Protein AF-A0A2M9KTI6-F1 (afdb_monomer_lite)

Foldseek 3Di:
DDDALDDVQLQFDDWDWDDDPPPDIDIDTDGDDPDQVSNQVSVVVSVQSCCVPPPVNPPDDDPDTGGDPDDDDPPDPD

Radius of gyration: 13.36 Å; chains: 1; bounding box: 31×32×36 Å

pLDDT: mean 89.13, std 11.22, range [48.88, 97.38]

Sequence (78 aa):
MIRSHAEDLDALEHVSVHPAGSGEVTVGVFSLAATLLEAEERAARLVRRAVDEEPALAGWGVLAVGAALVPGPWWGFE

Secondary structure (DSSP, 8-state):
-------GGG-EEEEEEEEETTTEEEEEEEE--SSHHHHHHHHHHHHHHHHHH-GGGTT----------PPSP-----

Structure (mmCIF, N/CA/C/O backbone):
data_AF-A0A2M9KTI6-F1
#
_entry.id   AF-A0A2M9KTI6-F1
#
loop_
_atom_site.group_PDB
_atom_site.id
_atom_site.type_symbol
_atom_site.label_atom_id
_atom_site.label_alt_id
_atom_site.label_comp_id
_atom_site.label_asym_id
_atom_site.label_entity_id
_atom_site.label_seq_id
_atom_site.pdbx_PDB_ins_code
_atom_site.Cartn_x
_atom_site.Cartn_y
_atom_site.Cartn_z
_atom_site.occupancy
_atom_site.B_iso_or_equiv
_atom_site.auth_seq_id
_atom_site.auth_comp_id
_atom_site.auth_asym_id
_atom_site.auth_atom_id
_atom_site.pdbx_PDB_model_num
ATOM 1 N N . MET A 1 1 ? 4.685 10.466 19.437 1.00 65.44 1 MET A N 1
ATOM 2 C CA . MET A 1 1 ? 5.927 9.774 19.028 1.00 65.44 1 MET A CA 1
ATOM 3 C C . MET A 1 1 ? 5.683 9.244 17.628 1.00 65.44 1 MET A C 1
ATOM 5 O O . MET A 1 1 ? 4.615 8.690 17.418 1.00 65.44 1 MET A O 1
ATOM 9 N N . ILE A 1 2 ? 6.592 9.479 16.682 1.00 77.31 2 ILE A N 1
ATOM 10 C CA . ILE A 1 2 ? 6.471 8.963 15.310 1.00 77.31 2 ILE A CA 1
ATOM 11 C C . ILE A 1 2 ? 7.097 7.565 15.290 1.00 77.31 2 ILE A C 1
ATOM 13 O O . ILE A 1 2 ? 8.176 7.385 15.855 1.00 77.31 2 ILE A O 1
ATOM 17 N N . ARG A 1 3 ? 6.410 6.587 14.690 1.00 87.25 3 ARG A N 1
ATOM 18 C CA . ARG A 1 3 ? 6.896 5.214 14.500 1.00 87.25 3 ARG A CA 1
ATOM 19 C C . ARG A 1 3 ? 7.016 4.925 13.012 1.00 87.25 3 ARG A C 1
ATOM 21 O O . ARG A 1 3 ? 6.168 5.361 12.238 1.00 87.25 3 ARG A O 1
ATOM 28 N N . SER A 1 4 ? 8.071 4.210 12.640 1.00 92.25 4 SER A N 1
ATOM 29 C CA . SER A 1 4 ? 8.249 3.690 11.288 1.00 92.25 4 SER A CA 1
ATOM 30 C C . SER A 1 4 ? 8.003 2.191 11.305 1.00 92.25 4 SER A C 1
ATOM 32 O O . SER A 1 4 ? 8.534 1.500 12.171 1.00 92.25 4 SER A O 1
ATOM 34 N N . HIS A 1 5 ? 7.232 1.724 10.329 1.00 94.81 5 HIS A N 1
ATOM 35 C CA . HIS A 1 5 ? 7.033 0.307 10.018 1.00 94.81 5 HIS A CA 1
ATOM 36 C C . HIS A 1 5 ? 7.692 -0.071 8.687 1.00 94.81 5 HIS A C 1
ATOM 38 O O . HIS A 1 5 ? 7.447 -1.154 8.167 1.00 94.81 5 HIS A O 1
ATOM 44 N N . ALA A 1 6 ? 8.485 0.831 8.100 1.00 94.94 6 ALA A N 1
ATOM 45 C CA . ALA A 1 6 ? 9.244 0.565 6.884 1.00 94.94 6 ALA A CA 1
ATOM 46 C C . ALA A 1 6 ? 10.566 -0.138 7.200 1.00 94.94 6 ALA A C 1
ATOM 48 O O . ALA A 1 6 ? 11.243 0.203 8.171 1.00 94.94 6 ALA A O 1
ATOM 49 N N . GLU A 1 7 ? 10.926 -1.086 6.345 1.00 95.00 7 GLU A N 1
ATOM 50 C CA . GLU A 1 7 ? 12.204 -1.789 6.326 1.00 95.00 7 GLU A CA 1
ATOM 51 C C . GLU A 1 7 ? 12.999 -1.387 5.075 1.00 95.00 7 GLU A C 1
ATOM 53 O O . GLU A 1 7 ? 12.429 -0.952 4.073 1.00 95.00 7 GLU A O 1
ATOM 58 N N . ASP A 1 8 ? 14.316 -1.602 5.092 1.00 93.81 8 ASP A N 1
ATOM 59 C CA . ASP A 1 8 ? 15.197 -1.276 3.958 1.00 93.81 8 ASP A CA 1
ATOM 60 C C . ASP A 1 8 ? 14.739 -1.938 2.642 1.00 93.81 8 ASP A C 1
ATOM 62 O O . ASP A 1 8 ? 14.866 -1.361 1.562 1.00 93.81 8 ASP A O 1
ATOM 66 N N . LEU A 1 9 ? 14.154 -3.140 2.725 1.00 91.00 9 LEU A N 1
ATOM 67 C CA . LEU A 1 9 ? 13.645 -3.886 1.568 1.00 91.00 9 LEU A CA 1
ATOM 68 C C . LEU A 1 9 ? 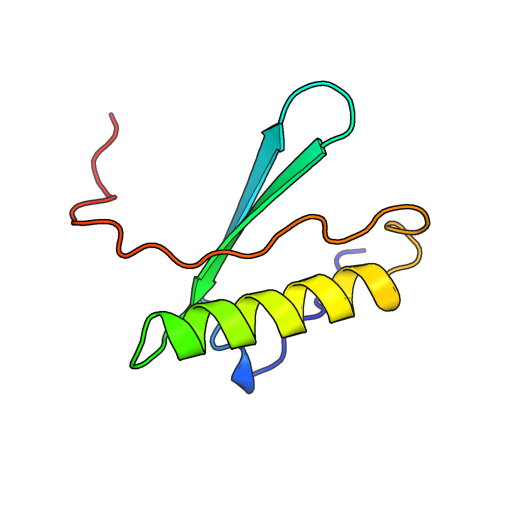12.394 -3.272 0.927 1.00 91.00 9 LEU A C 1
ATOM 70 O O . LEU A 1 9 ? 12.084 -3.601 -0.221 1.00 91.00 9 LEU A O 1
ATOM 74 N N . ASP A 1 10 ? 11.679 -2.390 1.626 1.00 94.00 10 ASP A N 1
ATOM 75 C CA . ASP A 1 10 ? 10.533 -1.690 1.046 1.00 94.00 10 ASP A CA 1
ATOM 76 C C . ASP A 1 10 ? 10.974 -0.591 0.075 1.00 94.00 10 ASP A C 1
ATOM 78 O O . ASP A 1 10 ? 10.170 -0.157 -0.750 1.00 94.00 10 ASP A O 1
ATOM 82 N N . ALA A 1 11 ? 12.246 -0.166 0.148 1.00 94.06 11 ALA A N 1
ATOM 83 C CA . ALA A 1 11 ? 12.829 0.904 -0.661 1.00 94.06 11 ALA A CA 1
ATOM 84 C C . ALA A 1 11 ? 11.925 2.151 -0.724 1.00 94.06 11 ALA A C 1
ATOM 86 O O . ALA A 1 11 ? 11.703 2.719 -1.795 1.00 94.06 11 ALA A O 1
ATOM 87 N N . LEU A 1 12 ? 11.334 2.503 0.423 1.00 94.81 12 LEU A N 1
ATOM 88 C CA . LEU A 1 12 ? 10.352 3.569 0.569 1.00 94.81 12 LEU A CA 1
ATOM 89 C C . LEU A 1 12 ? 11.036 4.939 0.555 1.00 94.81 12 LEU A C 1
ATOM 91 O O . LEU A 1 12 ? 11.833 5.247 1.435 1.00 94.81 12 LEU A O 1
ATOM 95 N N . GLU A 1 13 ? 10.640 5.784 -0.389 1.00 92.88 13 GLU A N 1
ATOM 96 C CA . GLU A 1 13 ? 11.160 7.146 -0.538 1.00 92.88 13 GLU A CA 1
ATOM 97 C C . GLU A 1 13 ? 10.175 8.185 0.012 1.00 92.88 13 GLU A C 1
ATOM 99 O O . GLU A 1 13 ? 10.567 9.177 0.628 1.00 92.88 13 GLU A O 1
ATOM 104 N N . HIS A 1 14 ? 8.872 7.971 -0.207 1.00 91.56 14 HIS A N 1
ATOM 105 C CA . HIS A 1 14 ? 7.840 8.922 0.198 1.00 91.56 14 HIS A CA 1
ATOM 106 C C . HIS A 1 14 ? 6.493 8.251 0.481 1.00 91.56 14 HIS A C 1
ATOM 108 O O . HIS A 1 14 ? 6.118 7.266 -0.160 1.00 91.56 14 HIS A O 1
ATOM 114 N N . VAL A 1 15 ? 5.749 8.837 1.424 1.00 93.19 15 VAL A N 1
ATOM 115 C CA . VAL A 1 15 ? 4.374 8.458 1.763 1.00 93.19 15 VAL A CA 1
ATOM 116 C C . VAL A 1 15 ? 3.468 9.677 1.641 1.00 93.19 15 VAL A C 1
ATOM 118 O O . VAL A 1 15 ? 3.744 10.713 2.248 1.00 93.19 15 VAL A O 1
ATOM 121 N N . SER A 1 16 ? 2.357 9.527 0.926 1.00 92.62 16 SER A N 1
ATOM 122 C CA . SER A 1 16 ? 1.247 10.480 0.930 1.00 92.62 16 SER A CA 1
ATOM 123 C C . SER A 1 16 ? -0.002 9.844 1.542 1.00 92.62 16 SER A C 1
ATOM 125 O O . SER A 1 16 ? -0.177 8.627 1.514 1.00 92.62 16 SER A O 1
ATOM 127 N N . VAL A 1 17 ? -0.881 10.657 2.128 1.00 92.44 17 VAL A N 1
ATOM 128 C CA . VAL A 1 17 ? -2.128 10.185 2.744 1.00 92.44 17 VAL A CA 1
ATOM 129 C C . VAL A 1 17 ? -3.276 11.038 2.230 1.00 92.44 17 VAL A C 1
ATOM 131 O O . VAL A 1 17 ? -3.254 12.262 2.357 1.00 92.44 17 VAL A O 1
ATOM 134 N N . HIS A 1 18 ? -4.282 10.387 1.654 1.00 90.69 18 HIS A N 1
ATOM 135 C CA . HIS A 1 18 ? -5.443 11.029 1.053 1.00 90.69 18 HIS A CA 1
ATOM 136 C C . HIS A 1 18 ? -6.723 10.435 1.649 1.00 90.69 18 HIS A C 1
ATOM 138 O O . HIS A 1 18 ? -6.980 9.245 1.467 1.00 90.69 18 HIS A O 1
ATOM 144 N N . PRO A 1 19 ? -7.550 11.225 2.350 1.00 89.94 19 PRO A N 1
ATOM 145 C CA . PRO A 1 19 ? -8.873 10.777 2.766 1.00 89.94 19 PRO A CA 1
ATOM 146 C C . PRO A 1 19 ? -9.740 10.458 1.539 1.00 89.94 19 PRO A C 1
ATOM 148 O O . PRO A 1 19 ? -9.842 11.278 0.625 1.00 89.94 19 PRO A O 1
ATOM 151 N N . ALA A 1 20 ? -10.379 9.291 1.529 1.00 81.06 20 ALA A N 1
ATOM 152 C CA . ALA A 1 20 ? -11.342 8.879 0.516 1.00 81.06 20 ALA A CA 1
ATOM 153 C C . ALA A 1 20 ? -12.721 8.753 1.184 1.00 81.06 20 ALA A C 1
ATOM 155 O O . ALA A 1 20 ? -13.011 7.795 1.888 1.00 81.06 20 ALA A O 1
ATOM 156 N N . GLY A 1 21 ? -13.582 9.760 1.025 1.00 78.56 21 GLY A N 1
ATOM 157 C CA . GLY A 1 21 ? -14.922 9.733 1.627 1.00 78.56 21 GLY A CA 1
ATOM 158 C C . GLY A 1 21 ? -14.931 9.528 3.153 1.00 78.56 21 GLY A C 1
ATOM 159 O O . GLY A 1 21 ? -13.977 9.853 3.860 1.00 78.56 21 GLY A O 1
ATOM 160 N N . SER A 1 22 ? -16.051 9.031 3.685 1.00 81.00 22 SER A N 1
ATOM 161 C CA . SER A 1 22 ? -16.197 8.769 5.118 1.00 81.00 22 SER A CA 1
ATOM 162 C C . SER A 1 22 ? -15.639 7.393 5.483 1.00 81.00 22 SER A C 1
ATOM 164 O O . SER A 1 22 ? -16.298 6.383 5.249 1.00 81.00 22 SER A O 1
ATOM 166 N N . GLY A 1 23 ? -14.465 7.368 6.114 1.00 85.00 23 GLY A N 1
ATOM 167 C CA . GLY A 1 23 ? -13.905 6.160 6.730 1.00 85.00 23 GLY A CA 1
ATOM 168 C C . GLY A 1 23 ? -12.929 5.365 5.863 1.00 85.00 23 GLY A C 1
ATOM 169 O O . GLY A 1 23 ? -12.405 4.369 6.347 1.00 85.00 23 GLY A O 1
ATOM 170 N N . GLU A 1 24 ? -12.632 5.807 4.639 1.00 92.00 24 GLU A N 1
ATOM 171 C CA . GLU A 1 24 ? -11.574 5.216 3.815 1.00 92.00 24 GLU A CA 1
ATOM 172 C C . GLU A 1 24 ? -10.405 6.195 3.671 1.00 92.00 24 GLU A C 1
ATOM 174 O O . GLU A 1 24 ? -10.557 7.421 3.669 1.00 92.00 24 GLU A O 1
ATOM 179 N N . VAL A 1 25 ? -9.198 5.646 3.588 1.00 94.12 25 VAL A N 1
ATOM 180 C CA . VAL A 1 25 ? -7.960 6.408 3.433 1.00 94.12 25 VAL A CA 1
ATOM 181 C C . VAL A 1 25 ? -7.104 5.700 2.398 1.00 94.12 25 VAL A C 1
ATOM 183 O O . VAL A 1 25 ? -6.850 4.502 2.504 1.00 94.12 25 VAL A O 1
ATOM 186 N N . THR A 1 26 ? -6.625 6.459 1.421 1.00 93.62 26 THR A N 1
ATOM 187 C CA . THR A 1 26 ? -5.643 6.001 0.444 1.00 93.62 26 THR A CA 1
ATOM 188 C C . THR A 1 26 ? -4.256 6.436 0.894 1.00 93.62 26 THR A C 1
ATOM 190 O O . THR A 1 26 ? -3.999 7.626 1.085 1.00 93.62 26 THR A O 1
ATOM 193 N N . VAL A 1 27 ? -3.349 5.472 1.034 1.00 94.06 27 VAL A N 1
ATOM 194 C CA . VAL A 1 27 ? -1.930 5.719 1.308 1.00 94.06 27 VAL A CA 1
ATOM 195 C C . VAL A 1 27 ? -1.157 5.573 0.000 1.00 94.06 27 VAL A C 1
ATOM 197 O O . VAL A 1 27 ? -1.141 4.499 -0.596 1.00 94.06 27 VAL A O 1
ATOM 200 N N . GLY A 1 28 ? -0.534 6.656 -0.458 1.00 93.75 28 GLY A N 1
ATOM 201 C CA . GLY A 1 28 ? 0.384 6.634 -1.591 1.00 93.75 28 GLY A CA 1
ATOM 202 C C . GLY A 1 28 ? 1.775 6.220 -1.128 1.00 93.75 28 GLY A C 1
ATOM 203 O O . GLY A 1 28 ? 2.341 6.859 -0.246 1.00 93.75 28 GLY A O 1
ATOM 204 N N . VAL A 1 29 ? 2.321 5.161 -1.723 1.00 94.31 29 VAL A N 1
ATOM 205 C CA . VAL A 1 29 ? 3.670 4.649 -1.447 1.00 94.31 29 VAL A CA 1
ATOM 206 C C . VAL A 1 29 ? 4.537 4.857 -2.681 1.00 94.31 29 VAL A C 1
ATOM 208 O O . VAL A 1 29 ? 4.275 4.281 -3.735 1.00 94.31 29 VAL A O 1
ATOM 211 N N . PHE A 1 30 ? 5.586 5.661 -2.542 1.00 91.38 30 PHE A N 1
ATOM 212 C CA . PHE A 1 30 ? 6.579 5.881 -3.587 1.00 91.38 30 PHE A CA 1
ATOM 213 C C . PHE A 1 30 ? 7.839 5.113 -3.205 1.00 91.38 30 PHE A C 1
ATOM 215 O O . PHE A 1 30 ? 8.459 5.410 -2.184 1.00 91.38 30 PHE A O 1
ATOM 222 N N . SER A 1 31 ? 8.188 4.107 -4.003 1.00 91.06 31 SER A N 1
ATOM 223 C CA . SER A 1 31 ? 9.332 3.231 -3.750 1.00 91.06 31 SER A CA 1
ATOM 224 C C . SER A 1 31 ? 10.119 2.941 -5.021 1.00 91.06 31 SER A C 1
ATOM 226 O O . SER A 1 31 ? 9.593 3.028 -6.135 1.00 91.06 31 SER A O 1
ATOM 228 N N . LEU A 1 32 ? 11.392 2.587 -4.853 1.00 91.31 32 LEU A N 1
ATOM 229 C CA . LEU A 1 32 ? 12.226 2.096 -5.945 1.00 91.31 32 LEU A CA 1
ATOM 230 C C . LEU A 1 32 ? 11.971 0.600 -6.157 1.00 91.31 32 LEU A C 1
ATOM 232 O O . LEU A 1 32 ? 12.238 -0.214 -5.275 1.00 91.31 32 LEU A O 1
ATOM 236 N N . ALA A 1 33 ? 11.501 0.225 -7.344 1.00 93.19 33 ALA A N 1
ATOM 237 C CA . ALA A 1 33 ? 11.281 -1.164 -7.739 1.00 93.19 33 ALA A CA 1
ATOM 238 C C . ALA A 1 33 ? 11.619 -1.363 -9.221 1.00 93.19 33 ALA A C 1
ATOM 240 O O . ALA A 1 33 ? 11.515 -0.431 -10.021 1.00 93.19 33 ALA A O 1
ATOM 241 N N . ALA A 1 34 ? 12.006 -2.581 -9.603 1.00 93.88 34 ALA A N 1
ATOM 242 C CA . ALA A 1 34 ? 12.309 -2.900 -10.995 1.00 93.88 34 ALA A CA 1
ATOM 243 C C . ALA A 1 34 ? 11.035 -3.100 -11.834 1.00 93.88 34 ALA A C 1
ATOM 245 O O . ALA A 1 34 ? 11.070 -2.960 -13.057 1.00 93.88 34 ALA A O 1
ATOM 246 N N . THR A 1 35 ? 9.911 -3.439 -11.192 1.00 94.50 35 THR A N 1
ATOM 247 C CA . THR A 1 35 ? 8.622 -3.689 -11.854 1.00 94.50 35 THR A CA 1
ATOM 248 C C . THR A 1 35 ? 7.445 -3.164 -11.028 1.00 94.50 35 THR A C 1
ATOM 250 O O . THR A 1 35 ? 7.554 -3.006 -9.813 1.00 94.50 35 THR A O 1
ATOM 253 N N . LEU A 1 36 ? 6.291 -2.941 -11.674 1.00 95.06 36 LEU A N 1
ATOM 254 C CA . LEU A 1 36 ? 5.052 -2.579 -10.968 1.00 95.06 36 LEU A CA 1
ATOM 255 C C . LEU A 1 36 ? 4.581 -3.683 -10.019 1.00 95.06 36 LEU A C 1
ATOM 257 O O . LEU A 1 36 ? 4.120 -3.377 -8.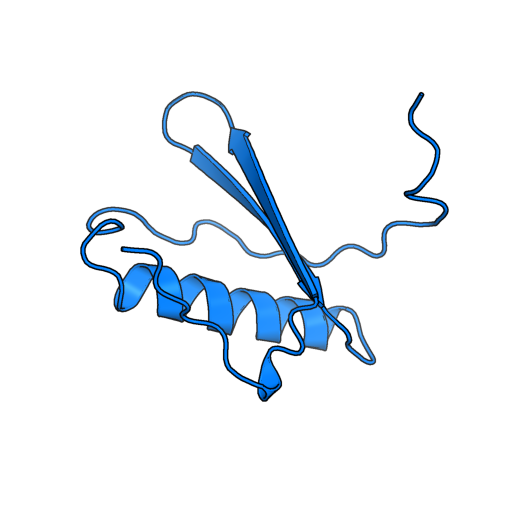928 1.00 95.06 36 LEU A O 1
ATOM 261 N N . LEU A 1 37 ? 4.731 -4.952 -10.415 1.00 96.50 37 LEU A N 1
ATOM 262 C CA . LEU A 1 37 ? 4.377 -6.090 -9.566 1.00 96.50 37 LEU A CA 1
ATOM 263 C C . LEU A 1 37 ? 5.189 -6.067 -8.266 1.00 96.50 37 LEU A C 1
ATOM 265 O O . LEU A 1 37 ? 4.633 -6.179 -7.180 1.00 96.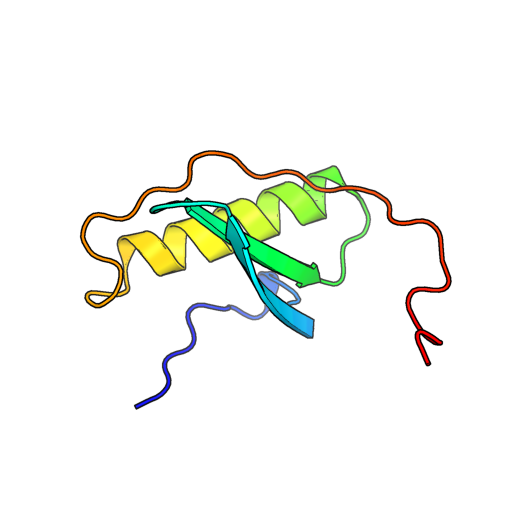50 37 LEU A O 1
ATOM 269 N N . GLU A 1 38 ? 6.498 -5.845 -8.372 1.00 95.94 38 GLU A N 1
ATOM 270 C CA . GLU A 1 38 ? 7.370 -5.727 -7.205 1.00 95.94 38 GLU A CA 1
ATOM 271 C C . GLU A 1 38 ? 7.008 -4.517 -6.330 1.00 95.94 38 GLU A C 1
ATOM 273 O O . GLU A 1 38 ? 6.988 -4.636 -5.104 1.00 95.94 38 GLU A O 1
ATOM 278 N N . ALA A 1 39 ? 6.695 -3.368 -6.940 1.00 95.06 39 ALA A N 1
ATOM 279 C CA . ALA A 1 39 ? 6.235 -2.187 -6.211 1.00 95.06 39 ALA A CA 1
ATOM 280 C C . ALA A 1 39 ? 4.933 -2.467 -5.441 1.00 95.06 39 ALA A C 1
ATOM 282 O O . ALA A 1 39 ? 4.823 -2.117 -4.267 1.00 95.06 39 ALA A O 1
ATOM 283 N N . GLU A 1 40 ? 3.967 -3.133 -6.079 1.00 97.19 40 GLU A N 1
ATOM 284 C CA . GLU A 1 40 ? 2.686 -3.501 -5.473 1.00 97.19 40 GLU A CA 1
ATOM 285 C C . GLU A 1 40 ? 2.872 -4.473 -4.306 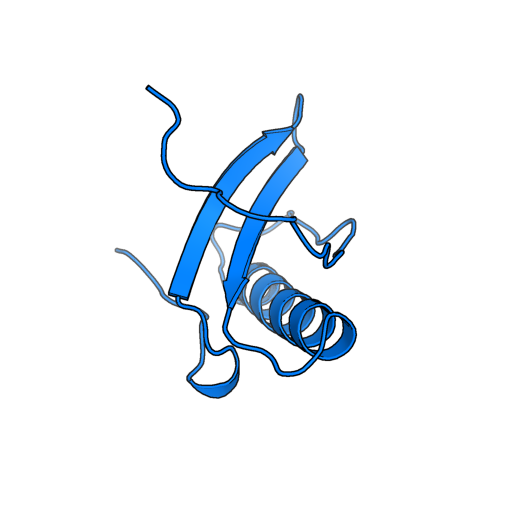1.00 97.19 40 GLU A C 1
ATOM 287 O O . GLU A 1 40 ? 2.322 -4.261 -3.227 1.00 97.19 40 GLU A O 1
ATOM 292 N N . GLU A 1 41 ? 3.695 -5.508 -4.483 1.00 96.81 41 GLU A N 1
ATOM 293 C CA . GLU A 1 41 ? 3.986 -6.483 -3.434 1.00 96.81 41 GLU A CA 1
ATOM 294 C C . GLU A 1 41 ? 4.695 -5.847 -2.232 1.00 96.81 41 GLU A C 1
ATOM 296 O O . GLU A 1 41 ? 4.361 -6.160 -1.086 1.00 96.81 41 GLU A O 1
ATOM 301 N N . ARG A 1 42 ? 5.659 -4.946 -2.471 1.00 96.19 42 ARG A N 1
ATOM 302 C CA . ARG A 1 42 ? 6.348 -4.194 -1.409 1.00 96.19 42 ARG A CA 1
ATOM 303 C C . ARG A 1 42 ? 5.383 -3.275 -0.671 1.00 96.19 42 ARG A C 1
ATOM 305 O O . ARG A 1 42 ? 5.304 -3.348 0.553 1.00 96.19 42 ARG A O 1
ATOM 312 N N . ALA A 1 43 ? 4.587 -2.489 -1.397 1.00 96.12 43 ALA A N 1
ATOM 313 C CA . ALA A 1 43 ? 3.569 -1.629 -0.801 1.00 96.12 43 ALA A CA 1
ATOM 314 C C . ALA A 1 43 ? 2.553 -2.441 0.021 1.00 96.12 43 ALA A C 1
ATOM 316 O O . ALA A 1 43 ? 2.213 -2.057 1.139 1.00 96.12 43 ALA A O 1
ATOM 317 N N . ALA A 1 44 ? 2.120 -3.600 -0.482 1.00 96.94 44 ALA A N 1
ATOM 318 C CA . ALA A 1 44 ? 1.191 -4.469 0.227 1.00 96.94 44 ALA A CA 1
ATOM 319 C C . ALA A 1 44 ? 1.784 -5.016 1.527 1.00 96.94 44 ALA A C 1
ATOM 321 O O . ALA A 1 44 ? 1.095 -5.021 2.547 1.00 96.94 44 ALA A O 1
ATOM 322 N N . ARG A 1 45 ? 3.046 -5.465 1.515 1.00 97.00 45 ARG A N 1
ATOM 323 C CA . ARG A 1 45 ? 3.728 -5.929 2.732 1.00 97.00 45 ARG A CA 1
ATOM 324 C C . ARG A 1 45 ? 3.882 -4.803 3.748 1.00 97.00 45 ARG A C 1
ATOM 326 O O . ARG A 1 45 ? 3.477 -4.984 4.892 1.00 97.00 45 ARG A O 1
ATOM 333 N N . LEU A 1 46 ? 4.387 -3.648 3.315 1.00 96.81 46 LEU A N 1
ATOM 334 C CA . LEU A 1 46 ? 4.588 -2.474 4.161 1.00 96.81 46 LEU A CA 1
ATOM 335 C C . LEU A 1 46 ? 3.291 -2.029 4.849 1.00 96.81 46 LEU A C 1
ATOM 337 O O . LEU A 1 46 ? 3.258 -1.866 6.067 1.00 96.81 46 LEU A O 1
ATOM 341 N N . VAL A 1 47 ? 2.218 -1.832 4.078 1.00 96.31 47 VAL A N 1
ATOM 342 C CA . VAL A 1 47 ? 0.960 -1.295 4.616 1.00 96.31 47 VAL A CA 1
ATOM 343 C C . VAL A 1 47 ? 0.258 -2.322 5.504 1.00 96.31 47 VAL A C 1
ATOM 345 O O . VAL A 1 47 ? -0.274 -1.944 6.544 1.00 96.31 47 VAL A O 1
ATOM 348 N N . ARG A 1 48 ? 0.293 -3.619 5.157 1.00 96.56 48 ARG A N 1
ATOM 349 C CA . ARG A 1 48 ? -0.242 -4.672 6.037 1.00 96.56 48 ARG A CA 1
ATOM 350 C C . ARG A 1 48 ? 0.513 -4.729 7.358 1.00 96.56 48 ARG A C 1
ATOM 352 O O . ARG A 1 48 ? -0.130 -4.674 8.395 1.00 96.56 48 ARG A O 1
ATOM 359 N N . ARG A 1 49 ? 1.850 -4.724 7.323 1.00 96.81 49 ARG A N 1
ATOM 360 C CA . ARG A 1 49 ? 2.678 -4.684 8.536 1.00 96.81 49 ARG A CA 1
ATOM 361 C C . ARG A 1 49 ? 2.325 -3.484 9.413 1.00 96.81 49 ARG A C 1
ATOM 363 O O . ARG A 1 49 ? 2.095 -3.648 10.603 1.00 96.81 49 ARG A O 1
ATOM 370 N N . ALA A 1 50 ? 2.199 -2.296 8.821 1.00 95.31 50 ALA A N 1
ATOM 371 C CA . ALA A 1 50 ? 1.817 -1.099 9.563 1.00 95.31 50 ALA A CA 1
ATOM 372 C C . ALA A 1 50 ? 0.431 -1.225 10.221 1.00 95.31 50 ALA A C 1
ATOM 374 O O . ALA A 1 50 ? 0.285 -0.859 11.383 1.00 95.31 50 ALA A O 1
ATOM 375 N N . VAL A 1 51 ? -0.576 -1.742 9.508 1.00 95.69 51 VAL A N 1
ATOM 376 C CA . VAL A 1 51 ? -1.929 -1.940 10.062 1.00 95.69 51 VAL A CA 1
ATOM 377 C C . VAL A 1 51 ? -1.948 -3.018 11.150 1.00 95.69 51 VAL A C 1
ATOM 379 O O . VAL A 1 51 ? -2.614 -2.833 12.165 1.00 95.69 51 VAL A O 1
ATOM 382 N N . ASP A 1 52 ? -1.207 -4.111 10.964 1.00 95.88 52 ASP A N 1
ATOM 383 C CA . ASP A 1 52 ? -1.183 -5.245 11.892 1.00 95.88 52 ASP A CA 1
ATOM 384 C C . ASP A 1 52 ? -0.413 -4.925 13.186 1.00 95.88 52 ASP A C 1
ATOM 386 O O . ASP A 1 52 ? -0.778 -5.397 14.265 1.00 95.88 52 ASP A O 1
ATOM 390 N N . GLU A 1 53 ? 0.648 -4.117 13.098 1.00 95.75 53 GLU A N 1
ATOM 391 C CA . GLU A 1 53 ? 1.571 -3.875 14.211 1.00 95.75 53 GLU A CA 1
ATOM 392 C C . GLU A 1 53 ? 1.364 -2.531 14.922 1.00 95.75 53 GLU A C 1
ATOM 394 O O . GLU A 1 53 ? 1.820 -2.382 16.059 1.00 95.75 53 GLU A O 1
ATOM 399 N N . GLU A 1 54 ? 0.690 -1.545 14.313 1.00 95.44 54 GLU A N 1
ATOM 400 C CA . GLU A 1 54 ? 0.453 -0.239 14.938 1.00 95.44 54 GLU A CA 1
ATOM 401 C C . GLU A 1 54 ? -0.862 -0.207 15.733 1.00 95.44 54 GLU A C 1
ATOM 403 O O . GLU A 1 54 ? -1.941 -0.150 15.138 1.00 95.44 54 GLU A O 1
ATOM 408 N N . PRO A 1 55 ? -0.824 -0.109 17.078 1.00 94.44 55 PRO A N 1
ATOM 409 C CA . PRO A 1 55 ? -2.046 -0.065 17.879 1.00 94.44 55 PRO A CA 1
ATOM 410 C C . PRO A 1 55 ? -2.966 1.113 17.537 1.00 94.44 55 PRO A C 1
ATOM 412 O O . PRO A 1 55 ? -4.179 1.005 17.700 1.00 94.44 55 PRO A O 1
ATOM 415 N N . ALA A 1 56 ? -2.418 2.236 17.055 1.00 92.12 56 ALA A N 1
ATOM 416 C CA . ALA A 1 56 ? -3.219 3.384 16.629 1.00 92.12 56 ALA A CA 1
ATOM 417 C C . ALA A 1 56 ? -4.065 3.119 15.367 1.00 92.12 56 ALA A C 1
ATOM 419 O O . ALA A 1 56 ? -5.005 3.868 15.106 1.00 92.12 56 ALA A O 1
ATOM 420 N N . LEU A 1 57 ? -3.753 2.066 14.604 1.00 92.19 57 LEU A N 1
ATOM 421 C CA . LEU A 1 57 ? -4.502 1.634 13.423 1.00 92.19 57 LEU A CA 1
ATOM 422 C C . LEU A 1 57 ? -5.448 0.460 13.719 1.00 92.19 57 LEU A C 1
ATOM 424 O O . LEU A 1 57 ? -6.059 -0.085 12.802 1.00 92.19 57 LEU A O 1
ATOM 428 N N . ALA A 1 58 ? -5.632 0.091 14.990 1.00 94.25 58 ALA A N 1
ATOM 429 C CA . ALA A 1 58 ? -6.556 -0.971 15.367 1.00 94.25 58 ALA A CA 1
ATOM 430 C C . ALA A 1 58 ? -7.975 -0.713 14.819 1.00 94.25 58 ALA A C 1
ATOM 432 O O . ALA A 1 58 ? -8.550 0.361 15.005 1.00 94.25 58 ALA A O 1
ATOM 433 N N . GLY A 1 59 ? -8.544 -1.721 14.151 1.00 93.94 59 GLY A N 1
ATOM 434 C CA . GLY A 1 59 ? -9.861 -1.647 13.506 1.00 93.94 59 GLY A CA 1
ATOM 435 C C . GLY A 1 59 ? -9.833 -1.215 12.036 1.00 93.94 59 GLY A C 1
ATOM 436 O O . GLY A 1 59 ? -10.863 -1.309 11.370 1.00 93.94 59 GLY A O 1
ATOM 437 N N . TRP A 1 60 ? -8.678 -0.797 11.514 1.00 94.00 60 TRP A N 1
ATOM 438 C CA . TRP A 1 60 ? -8.478 -0.578 10.084 1.00 94.00 60 TRP A CA 1
ATOM 439 C C . TRP A 1 60 ? -8.077 -1.877 9.380 1.00 94.00 60 TRP A C 1
ATOM 441 O O . TRP A 1 60 ? -7.555 -2.804 9.995 1.00 94.00 60 TRP A O 1
ATOM 451 N N . GLY A 1 61 ? -8.324 -1.942 8.073 1.00 95.31 61 GLY A N 1
ATOM 452 C CA . GLY A 1 61 ? -7.939 -3.067 7.229 1.00 95.31 61 GLY A CA 1
ATOM 453 C C . GLY A 1 61 ? -7.547 -2.597 5.834 1.00 95.31 61 GLY A C 1
ATOM 454 O O . GLY A 1 61 ? -8.044 -1.583 5.343 1.00 95.31 61 GLY A O 1
ATOM 455 N N . VAL A 1 62 ? -6.649 -3.338 5.185 1.00 95.81 62 VAL A N 1
ATOM 456 C CA . VAL A 1 62 ? -6.240 -3.053 3.805 1.00 95.81 62 VAL A CA 1
ATOM 457 C C . VAL A 1 62 ? -7.314 -3.568 2.848 1.00 95.81 62 VAL A C 1
ATOM 459 O O . VAL A 1 62 ? -7.463 -4.777 2.680 1.00 95.81 62 VAL A O 1
ATOM 462 N N . LEU A 1 63 ? -8.052 -2.652 2.216 1.00 95.19 63 LEU A N 1
ATOM 463 C CA . LEU A 1 63 ? -9.124 -2.992 1.271 1.00 95.19 63 LEU A CA 1
ATOM 464 C C . LEU A 1 63 ? -8.579 -3.431 -0.093 1.00 95.19 63 LEU A C 1
ATOM 466 O O . LEU A 1 63 ? -9.042 -4.413 -0.669 1.00 95.19 63 LEU A O 1
ATOM 470 N N . ALA A 1 64 ? -7.588 -2.703 -0.604 1.00 95.56 64 ALA A N 1
ATOM 471 C CA . ALA A 1 64 ? -6.939 -2.973 -1.877 1.00 95.56 64 ALA A CA 1
ATOM 472 C C . ALA A 1 64 ? -5.525 -2.388 -1.883 1.00 95.56 64 ALA A C 1
ATOM 474 O O . ALA A 1 64 ? -5.229 -1.437 -1.159 1.00 95.56 64 ALA A O 1
ATOM 475 N N . VAL A 1 65 ? -4.665 -2.953 -2.726 1.00 97.38 65 VAL A N 1
ATOM 476 C CA . VAL A 1 65 ? -3.342 -2.412 -3.047 1.00 97.38 65 VAL A CA 1
ATOM 477 C C . VAL A 1 65 ? -3.194 -2.492 -4.555 1.00 97.38 65 VAL A C 1
ATOM 479 O O . VAL A 1 65 ? -3.593 -3.488 -5.154 1.00 97.38 65 VAL A O 1
ATOM 482 N N . GLY A 1 66 ? -2.671 -1.429 -5.153 1.00 95.50 66 GLY A N 1
ATOM 483 C CA . GLY A 1 66 ? -2.437 -1.355 -6.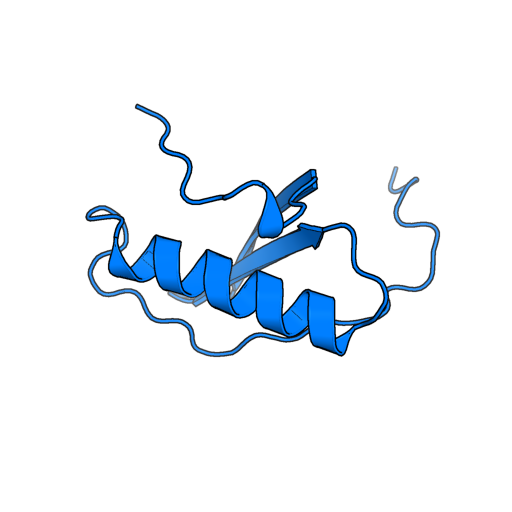584 1.00 95.50 66 GLY A CA 1
ATOM 484 C C . GLY A 1 66 ? -1.185 -0.540 -6.869 1.00 95.50 66 GLY A C 1
ATOM 485 O O . GLY A 1 66 ? -0.967 0.489 -6.227 1.00 95.50 66 GLY A O 1
ATOM 486 N N . ALA A 1 67 ? -0.388 -0.970 -7.841 1.00 94.56 67 ALA A N 1
ATOM 487 C CA . ALA A 1 67 ? 0.670 -0.150 -8.416 1.00 94.56 67 ALA A CA 1
ATOM 488 C C . ALA A 1 67 ? 0.276 0.327 -9.815 1.00 94.56 67 ALA A C 1
ATOM 490 O O . ALA A 1 67 ? -0.097 -0.454 -10.689 1.00 94.56 67 ALA A O 1
ATOM 491 N N . ALA A 1 68 ? 0.409 1.630 -10.046 1.00 87.75 68 ALA A N 1
ATOM 492 C CA . ALA A 1 68 ? 0.244 2.219 -11.364 1.00 87.75 68 ALA A CA 1
ATOM 493 C C . ALA A 1 68 ? 1.575 2.796 -11.837 1.00 87.75 68 ALA A C 1
ATOM 495 O O . ALA A 1 68 ? 2.277 3.468 -11.079 1.00 87.75 68 ALA A O 1
ATOM 496 N N . LEU A 1 69 ? 1.888 2.590 -13.118 1.00 83.12 69 LEU A N 1
ATOM 497 C CA . LEU A 1 69 ? 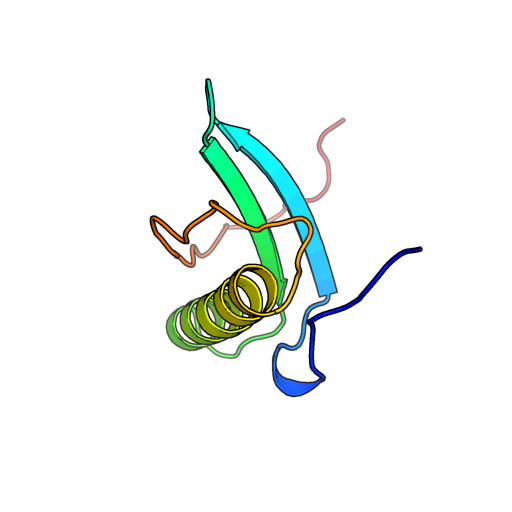2.861 3.442 -13.781 1.00 83.12 69 LEU A CA 1
ATOM 498 C C . LEU A 1 69 ? 2.200 4.804 -13.938 1.00 83.12 69 LEU A C 1
ATOM 500 O O . LEU A 1 69 ? 1.380 5.012 -14.832 1.00 83.12 69 LEU A O 1
ATOM 504 N N . VAL A 1 70 ? 2.536 5.730 -13.057 1.00 73.88 70 VAL A N 1
ATOM 505 C CA . VAL A 1 70 ? 2.247 7.127 -13.336 1.00 73.88 70 VAL A CA 1
ATOM 506 C C . VAL A 1 70 ? 3.176 7.487 -14.513 1.00 73.88 70 VAL A C 1
ATOM 508 O O . VAL A 1 70 ? 4.351 7.129 -14.463 1.00 73.88 70 VAL A O 1
ATOM 511 N N . PRO A 1 71 ? 2.727 8.154 -15.590 1.00 70.06 71 PRO A N 1
ATOM 512 C CA . PRO A 1 71 ? 3.603 8.751 -16.606 1.00 70.06 71 PRO A CA 1
ATOM 513 C C . PRO A 1 71 ? 4.002 10.189 -16.233 1.00 70.06 71 PRO A C 1
ATOM 515 O O . PRO A 1 71 ? 3.160 10.979 -15.810 1.00 70.06 71 PRO A O 1
ATOM 518 N N . GLY A 1 72 ? 5.303 10.488 -16.280 1.00 69.81 72 GLY A N 1
ATOM 519 C CA . GLY A 1 72 ? 5.853 11.744 -15.759 1.00 69.81 72 GLY A CA 1
ATOM 520 C C . GLY A 1 72 ? 5.585 12.950 -16.662 1.00 69.81 72 GLY A C 1
ATOM 521 O O . GLY A 1 72 ? 5.194 12.773 -17.819 1.00 69.81 72 GLY A O 1
ATOM 522 N N . PRO A 1 73 ? 5.862 14.173 -16.173 1.00 67.25 73 PRO A N 1
ATOM 523 C CA . PRO A 1 73 ? 6.403 14.497 -14.846 1.00 67.25 73 PRO A CA 1
ATOM 524 C C . PRO A 1 73 ? 5.319 14.645 -13.755 1.00 67.25 73 PRO A C 1
ATOM 526 O O . PRO A 1 73 ? 4.246 15.179 -14.008 1.00 67.25 73 PRO A O 1
ATOM 529 N N . TRP A 1 74 ? 5.617 14.213 -12.521 1.00 62.16 74 TRP A N 1
ATOM 530 C CA . TRP A 1 74 ? 4.792 14.442 -11.304 1.00 62.16 74 TRP A CA 1
ATOM 531 C C . TRP A 1 74 ? 5.207 15.691 -10.519 1.00 62.16 74 TRP A C 1
ATOM 533 O O . TRP A 1 74 ? 4.634 15.996 -9.475 1.00 62.16 74 TRP A O 1
ATOM 543 N N . TRP A 1 75 ? 6.228 16.397 -10.997 1.00 64.38 75 TRP A N 1
ATOM 544 C CA . TRP A 1 75 ? 6.657 17.690 -10.478 1.00 64.38 75 TRP A CA 1
ATOM 545 C C . TRP A 1 75 ? 6.092 18.811 -11.359 1.00 64.38 75 TRP A C 1
ATOM 547 O O . TRP A 1 75 ? 6.008 18.652 -12.576 1.00 64.38 75 TRP A O 1
ATOM 557 N N . GLY A 1 76 ? 5.739 19.948 -10.750 1.00 54.09 76 GLY A N 1
ATOM 558 C CA . GLY A 1 76 ? 5.255 21.136 -11.471 1.00 54.09 76 GLY A CA 1
ATOM 559 C C . GLY A 1 76 ? 3.761 21.449 -11.341 1.00 54.09 76 GLY A C 1
ATOM 560 O O . GLY A 1 76 ? 3.230 22.150 -12.195 1.00 54.09 76 GLY A O 1
ATOM 561 N N . PHE A 1 77 ? 3.077 20.959 -10.304 1.00 52.66 77 PHE A N 1
ATOM 562 C CA . PHE A 1 77 ? 1.778 21.519 -9.919 1.00 52.66 77 PHE A CA 1
ATOM 563 C C . PHE A 1 77 ? 2.029 22.854 -9.200 1.00 52.66 77 PHE A C 1
ATOM 565 O O . PHE A 1 77 ? 2.376 22.853 -8.018 1.00 52.66 77 PHE A O 1
ATOM 572 N N . GLU A 1 78 ? 1.963 23.964 -9.941 1.00 48.88 78 GLU A N 1
ATOM 573 C CA . GLU A 1 78 ? 1.777 25.307 -9.363 1.00 48.88 78 GLU A CA 1
ATOM 574 C C . GLU A 1 78 ? 0.351 25.476 -8.821 1.00 48.88 78 GLU A C 1
ATOM 576 O O . GLU A 1 78 ? -0.597 24.967 -9.468 1.00 48.88 78 GLU A O 1
#